Protein AF-A0A9P7D261-F1 (afdb_monomer_lite)

Radius of gyration: 37.21 Å; chains: 1; bounding box: 65×50×105 Å

Sequence (140 aa):
MFTAVFIDQAFWNTLGVFEPNTTSPGLDWGQCLQCAAVDRAVTLRSKFCSQCFAQDCYNPSNLPSNSELPGRQFAFVNPDLGLQKVEEWLKDNKGALAWFVVAIIVVIAGIVCFIFWWRKRRARKSRYSRVDELREDDEP

pLDDT: mean 75.22, std 11.35, range [54.56, 97.62]

Structure (mmCIF, N/CA/C/O backbone):
data_AF-A0A9P7D261-F1
#
_entry.id   AF-A0A9P7D261-F1
#
loop_
_atom_site.group_PDB
_atom_site.id
_atom_site.type_symbol
_atom_site.label_atom_id
_atom_site.label_alt_id
_atom_site.label_comp_id
_atom_site.label_asym_id
_atom_site.label_entity_id
_atom_site.label_seq_id
_atom_site.pdbx_PDB_ins_code
_atom_site.Cartn_x
_atom_site.Cartn_y
_atom_site.Cartn_z
_atom_site.occupancy
_atom_site.B_iso_or_equiv
_atom_site.auth_seq_id
_atom_site.auth_comp_id
_atom_site.auth_asym_id
_atom_site.auth_atom_id
_atom_site.pdbx_PDB_model_num
ATOM 1 N N . MET A 1 1 ? -9.209 14.948 -7.576 1.00 55.88 1 MET A N 1
ATOM 2 C CA . MET A 1 1 ? -10.370 14.039 -7.423 1.00 55.88 1 MET A CA 1
ATOM 3 C C . MET A 1 1 ? -9.995 12.708 -6.774 1.00 55.88 1 MET A C 1
ATOM 5 O O . MET A 1 1 ? -10.631 12.372 -5.791 1.00 55.88 1 MET A O 1
ATOM 9 N N . PHE A 1 2 ? -8.950 11.995 -7.216 1.00 66.25 2 PHE A N 1
ATOM 10 C CA . PHE A 1 2 ? -8.536 10.711 -6.608 1.00 66.25 2 PHE A CA 1
ATOM 11 C C . PHE A 1 2 ? -8.187 10.771 -5.109 1.00 66.25 2 PHE A C 1
ATOM 13 O O . PHE A 1 2 ? -8.555 9.876 -4.357 1.00 66.25 2 PHE A O 1
ATOM 20 N N . THR A 1 3 ? -7.531 11.839 -4.653 1.00 75.06 3 THR A N 1
ATOM 21 C CA . THR A 1 3 ? -7.185 12.024 -3.234 1.00 75.06 3 THR A CA 1
ATOM 22 C C . THR A 1 3 ? -8.402 12.218 -2.335 1.00 75.06 3 THR A C 1
ATOM 24 O O . THR A 1 3 ? -8.396 11.721 -1.219 1.00 75.06 3 THR A O 1
ATOM 27 N N . ALA A 1 4 ? -9.458 12.882 -2.814 1.00 76.56 4 ALA A N 1
ATOM 28 C CA . ALA A 1 4 ? -10.681 13.076 -2.035 1.00 76.56 4 ALA A CA 1
ATOM 29 C C . ALA A 1 4 ? -11.426 11.750 -1.824 1.00 76.56 4 ALA A C 1
ATOM 31 O O . ALA A 1 4 ? -11.817 11.454 -0.707 1.00 76.56 4 ALA A O 1
ATOM 32 N N . VAL A 1 5 ? -11.532 10.921 -2.869 1.00 75.75 5 VAL A N 1
ATOM 33 C CA . VAL A 1 5 ? -12.148 9.584 -2.781 1.00 75.75 5 VAL A CA 1
ATOM 34 C C . VAL A 1 5 ? -11.346 8.667 -1.858 1.00 75.75 5 VAL A C 1
ATOM 36 O O . VAL A 1 5 ? -11.921 7.941 -1.057 1.00 75.75 5 VAL A O 1
ATOM 39 N N . PHE A 1 6 ? -10.013 8.719 -1.931 1.00 77.44 6 PHE A N 1
ATOM 40 C CA . PHE A 1 6 ? -9.162 7.929 -1.044 1.00 77.44 6 PHE A CA 1
ATOM 41 C C . PHE A 1 6 ? -9.278 8.368 0.420 1.00 77.44 6 PHE A C 1
ATOM 43 O O . PHE A 1 6 ? -9.396 7.518 1.297 1.00 77.44 6 PHE A O 1
ATOM 50 N N . ILE A 1 7 ? -9.254 9.679 0.690 1.00 80.62 7 ILE A N 1
ATOM 51 C CA . ILE A 1 7 ? -9.405 10.211 2.050 1.00 80.62 7 ILE A CA 1
ATOM 52 C C . ILE A 1 7 ? -10.790 9.878 2.597 1.00 80.62 7 ILE A C 1
ATOM 54 O O . ILE A 1 7 ? -10.878 9.463 3.744 1.00 80.62 7 ILE A O 1
ATOM 58 N N . ASP A 1 8 ? -11.840 9.993 1.784 1.00 75.06 8 ASP A N 1
ATOM 59 C CA . ASP A 1 8 ? -13.205 9.647 2.182 1.00 75.06 8 ASP A CA 1
ATOM 60 C C . ASP A 1 8 ? -13.320 8.150 2.504 1.00 75.06 8 ASP A C 1
ATOM 62 O O . ASP A 1 8 ? -13.772 7.773 3.578 1.00 75.06 8 ASP A O 1
ATOM 66 N N . GLN A 1 9 ? -12.776 7.276 1.654 1.00 68.75 9 GLN A N 1
ATOM 67 C CA . GLN A 1 9 ? -12.748 5.836 1.915 1.00 68.75 9 GLN A CA 1
ATOM 68 C C . GLN A 1 9 ? -11.930 5.486 3.168 1.00 68.75 9 GLN A C 1
ATOM 70 O O . GLN A 1 9 ? -12.340 4.644 3.964 1.00 68.75 9 GLN A O 1
ATOM 75 N N . ALA A 1 10 ? -10.767 6.116 3.356 1.00 71.94 10 ALA A N 1
ATOM 76 C CA . ALA A 1 10 ? -9.932 5.907 4.533 1.00 71.94 10 ALA A CA 1
ATOM 77 C C . ALA A 1 10 ? -10.633 6.403 5.804 1.00 71.94 10 ALA A C 1
ATOM 79 O O . ALA A 1 10 ? -10.594 5.714 6.820 1.00 71.94 10 ALA A O 1
ATOM 80 N N . PHE A 1 11 ? -11.310 7.550 5.731 1.00 73.06 11 PHE A N 1
ATOM 81 C CA . PHE A 1 11 ? -12.124 8.128 6.796 1.00 73.06 11 PHE A CA 1
ATOM 82 C C . PHE A 1 11 ? -13.281 7.196 7.164 1.00 73.06 11 PHE A C 1
ATOM 84 O O . PHE A 1 11 ? -13.396 6.819 8.324 1.00 73.06 11 PHE A O 1
ATOM 91 N N . TRP A 1 12 ? -14.060 6.711 6.194 1.00 63.50 12 TRP A N 1
ATOM 92 C CA . TRP A 1 12 ? -15.139 5.750 6.444 1.00 63.50 12 TRP A CA 1
ATOM 93 C C . TRP A 1 12 ? -14.638 4.391 6.942 1.00 63.50 12 TRP A C 1
ATOM 95 O O . TRP A 1 12 ? -15.310 3.759 7.745 1.00 63.50 12 TRP A O 1
ATOM 105 N N . ASN A 1 13 ? -13.442 3.949 6.546 1.00 64.62 13 ASN A N 1
ATOM 106 C CA . ASN A 1 13 ? -12.854 2.704 7.051 1.00 64.62 13 ASN A CA 1
ATOM 107 C C . ASN A 1 13 ? -12.257 2.846 8.463 1.00 64.62 13 ASN A C 1
ATOM 109 O O . ASN A 1 13 ? -12.226 1.868 9.206 1.00 64.62 13 ASN A O 1
ATOM 113 N N . THR A 1 14 ? -11.766 4.032 8.841 1.00 63.75 14 THR A N 1
ATOM 114 C CA . THR A 1 14 ? -11.189 4.290 10.178 1.00 63.75 14 THR A CA 1
ATOM 115 C C . THR A 1 14 ? -12.225 4.747 11.197 1.00 63.75 14 THR A C 1
ATOM 117 O O . THR A 1 14 ? -12.071 4.471 12.385 1.00 63.75 14 THR A O 1
ATOM 120 N N . LEU A 1 15 ? -13.279 5.426 10.748 1.00 59.47 15 LEU A N 1
ATOM 121 C CA . LEU A 1 15 ? -14.389 5.896 11.577 1.00 59.47 15 LEU A CA 1
ATOM 122 C C . LEU A 1 15 ? -15.652 5.047 11.438 1.00 59.47 15 LEU A C 1
ATOM 124 O O . LEU A 1 15 ? -16.637 5.290 12.129 1.00 59.47 15 LEU A O 1
ATOM 128 N N . GLY A 1 16 ? -15.637 4.051 10.559 1.00 57.56 16 GLY A N 1
ATOM 129 C CA . GLY A 1 16 ? -16.701 3.069 10.425 1.00 57.56 16 GLY A CA 1
ATOM 130 C C . GLY A 1 16 ? -16.657 2.086 11.577 1.00 57.56 16 GLY A C 1
ATOM 131 O O . GLY A 1 16 ? -16.231 0.938 11.413 1.00 57.56 16 GLY A O 1
ATOM 132 N N . VAL A 1 17 ? -17.102 2.535 12.748 1.00 59.97 17 VAL A N 1
ATOM 133 C CA . VAL A 1 17 ? -17.523 1.592 13.768 1.00 59.97 17 VAL A CA 1
ATOM 134 C C . VAL A 1 17 ? -18.775 0.875 13.321 1.00 59.97 17 VAL A C 1
ATOM 136 O O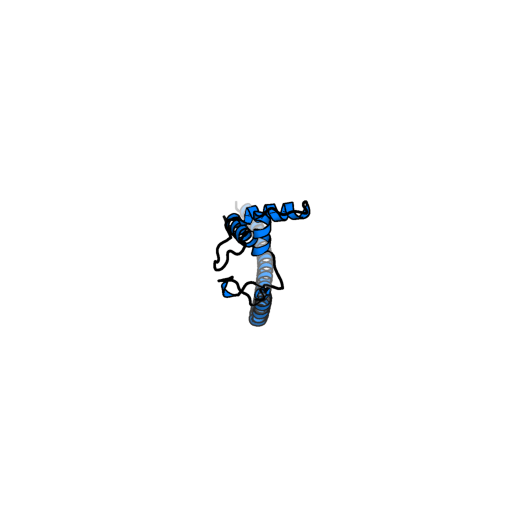 . VAL A 1 17 ? -19.585 1.358 12.529 1.00 59.97 17 VAL A O 1
ATOM 139 N N . PHE A 1 18 ? -18.821 -0.359 13.775 1.00 61.91 18 PHE A N 1
ATOM 140 C CA . PHE A 1 18 ? -19.739 -1.366 13.346 1.00 61.91 18 PHE A CA 1
ATOM 141 C C . PHE A 1 18 ? -21.084 -1.182 14.057 1.00 61.91 18 PHE A C 1
ATOM 143 O O . PHE A 1 18 ? -21.204 -1.393 15.261 1.00 61.91 18 PHE A O 1
ATOM 150 N N . GLU A 1 19 ? -22.102 -0.782 13.300 1.00 71.50 19 GLU A N 1
ATOM 151 C CA . GLU A 1 19 ? -23.475 -0.825 13.778 1.00 71.50 19 GLU A CA 1
ATOM 152 C C . GLU A 1 19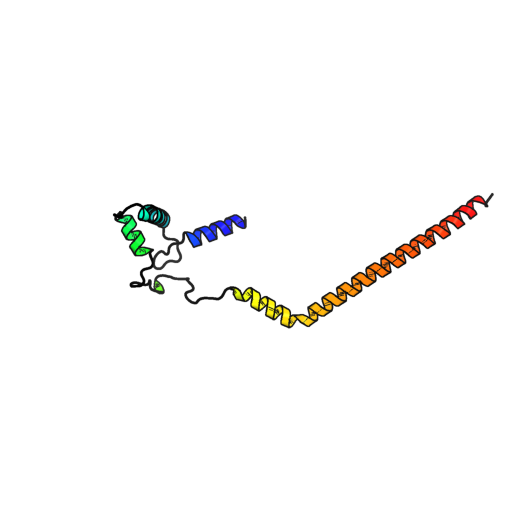 ? -24.031 -2.254 13.616 1.00 71.50 19 GLU A C 1
ATOM 154 O O . GLU A 1 19 ? -23.960 -2.808 12.510 1.00 71.50 19 GLU A O 1
ATOM 159 N N . PRO A 1 20 ? -24.576 -2.871 14.687 1.00 69.38 20 PRO A N 1
ATOM 160 C CA . PRO A 1 20 ? -25.013 -4.260 14.670 1.00 69.38 20 PRO A CA 1
ATOM 161 C C . PRO A 1 20 ? -25.943 -4.577 13.499 1.00 69.38 20 PRO A C 1
ATOM 163 O O . PRO A 1 20 ? -26.957 -3.911 13.312 1.00 69.38 20 PRO A O 1
ATOM 166 N N . ASN A 1 21 ? -25.641 -5.637 12.748 1.00 72.75 21 ASN A N 1
ATOM 167 C CA . ASN A 1 21 ? -26.418 -6.123 11.602 1.00 72.75 21 ASN A CA 1
ATOM 168 C C . ASN A 1 21 ? -26.419 -5.195 10.376 1.00 72.75 21 ASN A C 1
ATOM 170 O O . ASN A 1 21 ? -27.242 -5.377 9.476 1.00 72.75 21 ASN A O 1
ATOM 174 N N . THR A 1 22 ? -25.505 -4.222 10.296 1.00 72.06 22 THR A N 1
ATOM 175 C CA . THR A 1 22 ? -25.408 -3.322 9.141 1.00 72.06 22 THR A CA 1
ATOM 176 C C . THR A 1 22 ? -23.973 -3.184 8.628 1.00 72.06 22 THR A C 1
ATOM 178 O O . THR A 1 22 ? -22.996 -3.451 9.326 1.00 72.06 22 THR A O 1
ATOM 181 N N . THR A 1 23 ? -23.844 -2.755 7.371 1.00 69.25 23 THR A N 1
ATOM 182 C CA . THR A 1 23 ? -22.571 -2.312 6.779 1.00 69.25 23 THR A CA 1
ATOM 183 C C . THR A 1 23 ? -22.353 -0.807 6.948 1.00 69.25 23 THR A C 1
ATOM 185 O O . THR A 1 23 ? -21.418 -0.256 6.368 1.00 69.25 23 THR A O 1
ATOM 188 N N . SER A 1 24 ? -23.248 -0.134 7.674 1.00 66.94 24 SER A N 1
ATOM 189 C CA . SER A 1 24 ? -23.234 1.310 7.836 1.00 66.94 24 SER A CA 1
ATOM 190 C C . SER A 1 24 ? -22.326 1.717 9.001 1.00 66.94 24 SER A C 1
ATOM 192 O O . SER A 1 24 ? -22.200 0.983 9.984 1.00 66.94 24 SER A O 1
ATOM 194 N N . PRO A 1 25 ? -21.672 2.880 8.895 1.00 64.50 25 PRO A N 1
ATOM 195 C CA . PRO A 1 25 ? -20.915 3.468 9.990 1.00 64.50 25 PRO A CA 1
ATOM 196 C C . PRO A 1 25 ? -21.883 3.931 11.086 1.00 64.50 25 PRO A C 1
ATOM 198 O O . PRO A 1 25 ? -22.822 4.674 10.801 1.00 64.50 25 PRO A O 1
ATOM 201 N N . GLY A 1 26 ? -21.649 3.507 12.330 1.00 67.69 26 GLY A N 1
ATOM 202 C CA . GLY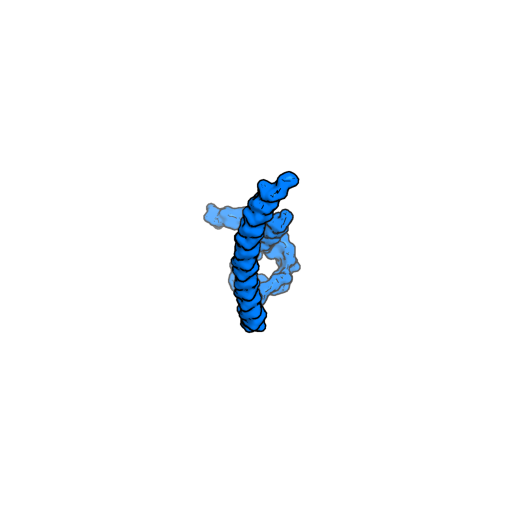 A 1 26 ? -22.498 3.879 13.465 1.00 67.69 26 GLY A CA 1
ATOM 203 C C . GLY A 1 26 ? -22.553 5.395 13.687 1.00 67.69 26 GLY A C 1
ATOM 204 O O . GLY A 1 26 ? -21.519 6.067 13.731 1.00 67.69 26 GLY A O 1
ATOM 205 N N . LEU A 1 27 ? -23.768 5.933 13.847 1.00 67.94 27 LEU A N 1
ATOM 206 C CA . LEU A 1 27 ? -24.034 7.380 13.893 1.00 67.94 27 LEU A CA 1
ATOM 207 C C . LEU A 1 27 ? -23.317 8.112 15.049 1.00 67.94 27 LEU A C 1
ATOM 209 O O . LEU A 1 27 ? -22.934 9.273 14.905 1.00 67.94 27 LEU A O 1
ATOM 213 N N . ASP A 1 28 ? -23.098 7.427 16.174 1.00 75.25 28 ASP A N 1
ATOM 214 C CA . ASP A 1 28 ? -22.583 8.021 17.418 1.00 75.25 28 ASP A CA 1
ATOM 215 C C . ASP A 1 28 ? -21.067 7.848 17.617 1.00 75.25 28 ASP A C 1
ATOM 217 O O . ASP A 1 28 ? -20.508 8.282 18.631 1.00 75.25 28 ASP A O 1
ATOM 221 N N . TRP A 1 29 ? -20.360 7.270 16.640 1.00 74.88 29 TRP A N 1
ATOM 222 C CA . TRP A 1 29 ? -18.941 6.935 16.789 1.00 74.88 29 TRP A CA 1
ATOM 223 C C . TRP A 1 29 ? -18.061 8.140 17.140 1.00 74.88 29 TRP A C 1
ATOM 225 O O . TRP A 1 29 ? -17.165 8.041 17.978 1.00 74.88 29 TRP A O 1
ATOM 235 N N . GLY A 1 30 ? -18.338 9.311 16.558 1.00 75.94 30 GLY A N 1
ATOM 236 C CA . GLY A 1 30 ? -17.587 10.532 16.858 1.00 75.94 30 GLY A CA 1
ATOM 237 C C . GLY A 1 30 ? -17.657 10.931 18.337 1.00 75.94 30 GLY A C 1
ATOM 238 O O . GLY A 1 30 ? -16.664 11.388 18.903 1.00 75.94 30 GLY A O 1
ATOM 239 N N . GLN A 1 31 ? -18.802 10.711 18.987 1.00 78.44 31 GLN A N 1
ATOM 240 C CA . GLN A 1 31 ? -18.982 10.974 20.416 1.00 78.44 31 GLN A CA 1
ATOM 241 C C . GLN A 1 31 ? -18.344 9.866 21.266 1.00 78.44 31 GLN A C 1
ATOM 243 O O . GLN A 1 31 ? -17.704 10.153 22.281 1.00 78.44 31 GLN A O 1
ATOM 248 N N . CYS A 1 32 ? -18.428 8.608 20.826 1.00 78.44 32 CYS A N 1
ATOM 249 C CA . CYS A 1 32 ? -17.737 7.488 21.465 1.00 78.44 32 CYS A CA 1
ATOM 250 C C . CYS A 1 32 ? -16.200 7.634 21.416 1.00 78.44 32 CYS A C 1
ATOM 252 O O . CYS A 1 32 ? -15.514 7.332 22.395 1.00 78.44 32 CYS A O 1
ATOM 254 N N . LEU A 1 33 ? -15.642 8.196 20.340 1.00 77.88 33 LEU A N 1
ATOM 255 C CA . LEU A 1 33 ? -14.218 8.540 20.236 1.00 77.88 33 LEU A CA 1
ATOM 256 C C . LEU A 1 33 ? -13.799 9.615 21.241 1.00 77.88 33 LEU A C 1
ATOM 258 O O . LEU A 1 33 ? -12.733 9.517 21.849 1.00 77.88 33 LEU A O 1
ATOM 262 N N . GLN A 1 34 ? -14.641 10.629 21.448 1.00 81.12 34 GLN A N 1
ATOM 263 C CA . GLN A 1 34 ? -14.401 11.643 22.477 1.00 81.12 34 GLN A CA 1
ATOM 264 C C . GLN A 1 34 ? -14.419 11.016 23.875 1.00 81.12 34 GLN A C 1
ATOM 266 O O . GLN A 1 34 ? -13.542 11.306 24.688 1.00 81.12 34 GLN A O 1
ATOM 271 N N . CYS A 1 35 ? -15.349 10.092 24.131 1.00 79.69 35 CYS A N 1
ATOM 272 C CA . CYS A 1 35 ? -15.357 9.290 25.351 1.00 79.69 35 CYS A CA 1
ATOM 273 C C . CYS A 1 35 ? -14.057 8.497 25.531 1.00 79.69 35 CYS A C 1
ATOM 275 O O . CYS A 1 35 ? -13.499 8.518 26.622 1.00 79.69 35 CYS A O 1
ATOM 277 N N . ALA A 1 36 ? -13.537 7.853 24.482 1.00 76.62 36 ALA A N 1
ATOM 278 C CA . ALA A 1 36 ? -12.276 7.113 24.548 1.00 76.62 36 ALA A CA 1
ATOM 279 C C . ALA A 1 36 ? -11.058 8.016 24.808 1.00 76.62 36 ALA A C 1
ATOM 281 O O . ALA A 1 36 ? -10.139 7.628 25.532 1.00 76.62 36 ALA A O 1
ATOM 282 N N . ALA A 1 37 ? -11.055 9.235 24.262 1.00 77.38 37 ALA A N 1
ATOM 283 C CA . ALA A 1 37 ? -10.013 10.223 24.533 1.00 77.38 37 ALA A CA 1
ATOM 284 C C . ALA A 1 37 ? -10.028 10.688 26.000 1.00 77.38 37 ALA A C 1
ATOM 286 O O . ALA A 1 37 ? -8.970 10.845 26.611 1.00 77.38 37 ALA A O 1
ATOM 287 N N . VAL A 1 38 ? -11.221 10.868 26.572 1.00 76.19 38 VAL A N 1
ATOM 288 C CA . VAL A 1 38 ? -11.415 11.286 27.969 1.00 76.19 38 VAL A CA 1
ATOM 289 C C . VAL A 1 38 ? -11.236 10.121 28.951 1.00 76.19 38 VAL A C 1
ATOM 291 O O . VAL A 1 38 ? -10.827 10.346 30.086 1.00 76.19 38 VAL A O 1
ATOM 294 N N . ASP A 1 39 ? -11.452 8.875 28.527 1.00 70.88 39 ASP A N 1
ATOM 295 C CA . ASP A 1 39 ? -11.380 7.682 29.382 1.00 70.88 39 ASP A CA 1
ATOM 296 C C . ASP A 1 39 ? -10.024 7.495 30.076 1.00 70.88 39 ASP A C 1
ATOM 298 O O . ASP A 1 39 ? -9.948 7.013 31.202 1.00 70.88 39 ASP A O 1
ATOM 302 N N . ARG A 1 40 ? -8.931 7.946 29.448 1.00 61.47 40 ARG A N 1
ATOM 303 C CA . ARG A 1 40 ? -7.596 7.900 30.067 1.00 61.47 40 ARG A CA 1
ATOM 304 C C . ARG A 1 40 ? -7.400 8.917 31.193 1.00 61.47 40 ARG A C 1
ATOM 306 O O . ARG A 1 40 ? -6.414 8.819 31.918 1.00 61.47 40 ARG A O 1
ATOM 313 N N . ALA A 1 41 ? -8.297 9.891 31.321 1.00 62.31 41 ALA A N 1
ATOM 314 C CA . ALA A 1 41 ? -8.186 10.997 32.263 1.00 62.31 41 ALA A CA 1
ATOM 315 C C . ALA A 1 41 ? -9.139 10.888 33.467 1.00 62.31 41 ALA A C 1
ATOM 317 O O . ALA A 1 41 ? -8.957 11.630 34.431 1.00 62.31 41 ALA A O 1
ATOM 318 N N . VAL A 1 42 ? -10.144 9.999 33.448 1.00 61.19 42 VAL A N 1
ATOM 319 C CA . VAL A 1 42 ? -11.190 9.958 34.489 1.00 61.19 42 VAL A CA 1
ATOM 320 C C . VAL A 1 42 ? -11.545 8.526 34.890 1.00 61.19 42 VAL A C 1
ATOM 322 O O . VAL A 1 42 ? -11.741 7.662 34.047 1.00 61.19 42 VAL A O 1
ATOM 325 N N . THR A 1 43 ? -11.685 8.277 36.194 1.00 61.84 43 THR A N 1
ATOM 326 C CA . THR A 1 43 ? -12.043 6.962 36.759 1.00 61.84 43 THR A CA 1
ATOM 327 C C . THR A 1 43 ? -13.537 6.630 36.687 1.00 61.84 43 THR A C 1
ATOM 329 O O . THR A 1 43 ? -13.904 5.472 36.879 1.00 61.84 43 THR A O 1
ATOM 332 N N . LEU A 1 44 ? -14.409 7.609 36.409 1.00 73.62 44 LEU A N 1
ATOM 333 C CA . LEU A 1 44 ? -15.858 7.413 36.322 1.00 73.62 44 LEU A CA 1
ATOM 334 C C . LEU A 1 44 ? -16.381 7.811 34.933 1.00 73.62 44 LEU A C 1
ATOM 336 O O . LEU A 1 44 ? -16.380 8.987 34.569 1.00 73.62 44 LEU A O 1
ATOM 340 N N . ARG A 1 45 ? -16.845 6.823 34.162 1.00 74.38 45 ARG A N 1
ATOM 341 C CA . ARG A 1 45 ? -17.437 7.025 32.830 1.00 74.38 45 ARG A CA 1
ATOM 342 C C . ARG A 1 45 ? -18.864 7.559 32.944 1.00 74.38 45 ARG A C 1
ATOM 344 O O . ARG A 1 45 ? -19.625 7.148 33.820 1.00 74.38 45 ARG A O 1
ATOM 351 N N . SER A 1 46 ? -19.267 8.425 32.013 1.00 83.69 46 SER A N 1
ATOM 352 C CA . SER A 1 46 ? -20.683 8.775 31.855 1.00 83.69 46 SER A CA 1
ATOM 353 C C . SER A 1 46 ? -21.488 7.544 31.402 1.00 83.69 46 SER A C 1
ATOM 355 O O . SER A 1 46 ? -20.922 6.579 30.874 1.00 83.69 46 SER A O 1
ATOM 357 N N . LYS A 1 47 ? -22.817 7.559 31.586 1.00 83.38 47 LYS A N 1
ATOM 358 C CA . LYS A 1 47 ? -23.692 6.471 31.101 1.00 83.38 47 LYS A CA 1
ATOM 359 C C . LYS A 1 47 ? -23.532 6.241 29.597 1.00 83.38 47 LYS A C 1
ATOM 361 O O . LYS A 1 47 ? -23.419 5.099 29.171 1.00 83.38 47 LYS A O 1
ATOM 366 N N . PHE A 1 48 ? -23.444 7.329 28.835 1.00 84.25 48 PHE A N 1
ATOM 367 C CA . PHE A 1 48 ? -23.214 7.293 27.395 1.00 84.25 48 PHE A CA 1
ATOM 368 C C . PHE A 1 48 ? -21.869 6.638 27.049 1.00 84.25 48 PHE A C 1
ATOM 370 O O . PHE A 1 48 ? -21.836 5.654 26.318 1.00 84.25 48 PHE A O 1
ATOM 377 N N . CYS A 1 49 ? -20.765 7.096 27.655 1.00 79.81 49 CYS A N 1
ATOM 378 C CA . CYS A 1 49 ? -19.451 6.504 27.398 1.00 79.81 49 CYS A CA 1
ATOM 379 C C . CYS A 1 49 ? -19.413 5.020 27.789 1.00 79.81 49 CYS A C 1
ATOM 381 O O . CYS A 1 49 ? -18.856 4.205 27.065 1.00 79.81 49 CYS A O 1
ATOM 383 N N . SER A 1 50 ? -20.043 4.645 28.904 1.00 83.12 50 SER A N 1
ATOM 384 C CA . SER A 1 50 ? -20.119 3.241 29.325 1.00 83.12 50 SER A CA 1
ATOM 385 C C . SER A 1 50 ? -20.821 2.361 28.284 1.00 83.12 50 SER A C 1
ATOM 387 O O . SER A 1 50 ? -20.404 1.227 28.075 1.00 83.12 50 SER A O 1
ATOM 389 N N . GLN A 1 51 ? -21.847 2.889 27.610 1.00 81.88 51 GLN A N 1
ATOM 390 C CA . GLN A 1 51 ? -22.559 2.190 26.542 1.00 81.88 51 GLN A CA 1
ATOM 391 C C . GLN A 1 51 ? -21.702 2.054 25.276 1.00 81.88 51 GLN A C 1
ATOM 393 O O . GLN A 1 51 ? -21.592 0.949 24.754 1.00 81.88 51 GLN A O 1
ATOM 398 N N . CYS A 1 52 ? -21.011 3.121 24.857 1.00 79.31 52 CYS A N 1
ATOM 399 C CA . CYS A 1 52 ? -20.044 3.067 23.753 1.00 79.31 52 CYS A CA 1
ATOM 400 C C . CYS A 1 52 ? -18.977 1.983 23.980 1.00 79.31 52 CYS A C 1
ATOM 402 O O . CYS A 1 52 ? -18.719 1.151 23.119 1.00 79.31 52 CYS A O 1
ATOM 404 N N . PHE A 1 53 ? -18.379 1.946 25.176 1.00 77.44 53 PHE A N 1
ATOM 405 C CA . PHE A 1 53 ? -17.366 0.945 25.518 1.00 77.44 53 PHE A CA 1
ATOM 406 C C . PHE A 1 53 ? -17.931 -0.480 25.566 1.00 77.44 53 PHE A C 1
ATOM 408 O O . PHE A 1 53 ? -17.214 -1.422 25.252 1.00 77.44 53 PHE A O 1
ATOM 415 N N . ALA A 1 54 ? -19.194 -0.661 25.949 1.00 75.88 54 ALA A N 1
ATOM 416 C CA . ALA A 1 54 ? -19.821 -1.980 25.940 1.00 75.88 54 ALA A CA 1
ATOM 417 C C . ALA A 1 54 ? -20.093 -2.496 24.517 1.00 75.88 54 ALA A C 1
ATOM 419 O O . ALA A 1 54 ? -20.085 -3.706 24.306 1.00 75.88 54 ALA A O 1
ATOM 420 N N . GLN A 1 55 ? -20.339 -1.591 23.569 1.00 71.75 55 GLN A N 1
ATOM 421 C CA . GLN A 1 55 ? -20.698 -1.921 22.192 1.00 71.75 55 GLN A CA 1
ATOM 422 C C . GLN A 1 55 ? -19.473 -2.058 21.275 1.00 71.75 55 GLN A C 1
ATOM 424 O O . GLN A 1 55 ? -19.411 -2.990 20.477 1.00 71.75 55 GLN A O 1
ATOM 429 N N . ASP A 1 56 ? -18.482 -1.175 21.428 1.00 67.31 56 ASP A N 1
ATOM 430 C CA . ASP A 1 56 ? -17.399 -1.022 20.448 1.00 67.31 56 ASP A CA 1
ATOM 431 C C . ASP A 1 56 ? -16.052 -1.598 20.905 1.00 67.31 56 ASP A C 1
ATOM 433 O O . ASP A 1 56 ? -15.153 -1.799 20.084 1.00 67.31 56 ASP A O 1
ATOM 437 N N . CYS A 1 57 ? -15.860 -1.861 22.204 1.00 68.19 57 CYS A N 1
ATOM 438 C CA . CYS A 1 57 ? -14.623 -2.488 22.665 1.00 68.19 57 CYS A CA 1
ATOM 439 C C . CYS A 1 57 ? -14.665 -4.002 22.523 1.00 68.19 57 CYS A C 1
ATOM 441 O O . CYS A 1 57 ? -15.607 -4.682 22.923 1.00 68.19 57 CYS A O 1
ATOM 443 N N . TYR A 1 58 ? -13.555 -4.529 22.015 1.00 64.62 58 TYR A N 1
ATOM 444 C CA . TYR A 1 58 ? -13.319 -5.956 21.921 1.00 64.62 58 TYR A CA 1
ATOM 445 C C . TYR A 1 58 ? -13.424 -6.617 23.304 1.00 64.62 58 TYR A C 1
ATOM 447 O O . TYR A 1 58 ? -12.607 -6.357 24.192 1.00 64.62 58 TYR A O 1
ATOM 455 N N . ASN A 1 59 ? -14.415 -7.495 23.468 1.00 68.62 59 ASN A N 1
ATOM 456 C CA . ASN A 1 59 ? -14.584 -8.325 24.652 1.00 68.62 59 ASN A CA 1
ATOM 457 C C . ASN A 1 59 ? -14.287 -9.794 24.297 1.00 68.62 59 ASN A C 1
ATOM 459 O O . ASN A 1 59 ? -15.095 -10.430 23.620 1.00 68.62 59 ASN A O 1
ATOM 463 N N . PRO A 1 60 ? -13.172 -10.380 24.772 1.00 69.06 60 PRO A N 1
ATOM 464 C CA . PRO A 1 60 ? -12.823 -11.765 24.454 1.00 69.06 60 PRO A CA 1
ATOM 465 C C . PRO A 1 60 ? -13.812 -12.790 25.030 1.00 69.06 60 PRO A C 1
ATOM 467 O O . PRO A 1 60 ? -13.828 -13.934 24.587 1.00 69.06 60 PRO A O 1
ATOM 470 N N . SER A 1 61 ? -14.628 -12.407 26.014 1.00 78.31 61 SER A N 1
ATOM 471 C CA . SER A 1 61 ? -15.662 -13.265 26.604 1.00 78.31 61 SER A CA 1
ATOM 472 C C . SER A 1 61 ? -17.022 -13.137 25.914 1.00 78.31 61 SER A C 1
ATOM 474 O O . SER A 1 61 ? -17.915 -13.927 26.204 1.00 78.31 61 SER A O 1
ATOM 476 N N . ASN A 1 62 ? -17.195 -12.157 25.025 1.00 74.50 62 ASN A N 1
ATOM 477 C CA . ASN A 1 62 ? -18.432 -11.927 24.286 1.00 74.50 62 ASN A CA 1
ATOM 478 C C . ASN A 1 62 ? -18.093 -11.435 22.875 1.00 74.50 62 ASN A C 1
ATOM 480 O O . ASN A 1 62 ? -18.158 -10.238 22.589 1.00 74.50 62 ASN A O 1
ATOM 484 N N . LEU A 1 63 ? -17.635 -12.361 22.026 1.00 74.81 63 LEU A N 1
ATOM 485 C CA . LEU A 1 63 ? -17.325 -12.031 20.641 1.00 74.81 63 LEU A CA 1
ATOM 486 C C . LEU A 1 63 ? -18.624 -11.756 19.869 1.00 74.81 63 LEU A C 1
ATOM 488 O O . LEU A 1 63 ? -19.577 -12.526 20.011 1.00 74.81 63 LEU A O 1
ATOM 492 N N . PRO A 1 64 ? -18.647 -10.718 19.016 1.00 72.31 64 PRO A N 1
ATOM 493 C CA . PRO A 1 64 ? -19.774 -10.480 18.131 1.00 72.31 64 PRO A CA 1
ATOM 494 C C . PRO A 1 64 ? -19.961 -11.665 17.180 1.00 72.31 64 PRO A C 1
ATOM 496 O O . PRO A 1 64 ? -19.002 -12.283 16.705 1.00 72.31 64 PRO A O 1
ATOM 499 N N . SER A 1 65 ? -21.217 -11.988 16.911 1.00 75.94 65 SER A N 1
ATOM 500 C CA . SER A 1 65 ? -21.594 -13.059 15.996 1.00 75.94 65 SER A CA 1
ATOM 501 C C . SER A 1 65 ? -21.321 -12.665 14.539 1.00 75.94 65 SER A C 1
ATOM 503 O O . SER A 1 65 ? -21.376 -11.496 14.161 1.00 75.94 65 SER A O 1
ATOM 505 N N . ASN A 1 66 ? -21.083 -13.647 13.666 1.00 73.06 66 ASN A N 1
ATOM 506 C CA . ASN A 1 66 ? -20.865 -13.377 12.236 1.00 73.06 66 ASN A CA 1
ATOM 507 C C . ASN A 1 66 ? -22.075 -12.698 11.568 1.00 73.06 66 ASN A C 1
ATOM 509 O O . ASN A 1 66 ? -21.907 -11.959 10.603 1.00 73.06 66 ASN A O 1
ATOM 513 N N . SER A 1 67 ? -23.287 -12.954 12.073 1.00 75.25 67 SER A N 1
ATOM 514 C CA . SER A 1 67 ? -24.531 -12.322 11.618 1.00 75.25 67 SER A CA 1
ATOM 515 C C . SER A 1 67 ? -24.606 -10.846 11.961 1.00 75.25 67 SER A C 1
ATOM 517 O O . SER A 1 67 ? -25.213 -10.086 11.212 1.00 75.25 67 SER A O 1
ATOM 519 N N . GLU A 1 68 ? -23.972 -10.440 13.060 1.00 70.12 68 GLU A N 1
ATOM 520 C CA . GLU A 1 68 ? -23.907 -9.033 13.404 1.00 70.12 68 GLU A CA 1
ATOM 521 C C . GLU A 1 68 ? -23.059 -8.307 12.365 1.00 70.12 68 GLU A C 1
ATOM 523 O O . GLU A 1 68 ? -23.481 -7.246 11.947 1.00 70.12 68 GLU A O 1
ATOM 528 N N . LEU A 1 69 ? -21.973 -8.885 11.847 1.00 72.81 69 LEU A N 1
ATOM 529 C CA . LEU A 1 69 ? -20.992 -8.236 10.961 1.00 72.81 69 LEU A CA 1
ATOM 530 C C . LEU A 1 69 ? -21.191 -8.561 9.452 1.00 72.81 69 LEU A C 1
ATOM 532 O O . LEU A 1 69 ? -20.319 -9.206 8.854 1.00 72.81 69 LEU A O 1
ATOM 536 N N . PRO A 1 70 ? -22.282 -8.131 8.776 1.00 71.12 70 PRO A N 1
ATOM 537 C CA . PRO A 1 70 ? -22.514 -8.458 7.374 1.00 71.12 70 PRO A CA 1
ATOM 538 C C . PRO A 1 70 ? -21.451 -7.827 6.472 1.00 71.12 70 PRO A C 1
ATOM 540 O O . PRO A 1 70 ? -20.960 -6.726 6.714 1.00 71.12 70 PRO A O 1
ATOM 543 N N . GLY A 1 71 ? -21.088 -8.536 5.401 1.00 68.12 71 GLY A N 1
ATOM 544 C CA . GLY A 1 71 ? -20.167 -8.030 4.379 1.00 68.12 71 GLY A CA 1
ATOM 545 C C . GLY A 1 71 ? -18.697 -7.937 4.802 1.00 68.12 71 GLY A C 1
ATOM 546 O O . GLY A 1 71 ? -17.874 -7.512 3.992 1.00 68.12 71 GLY A O 1
ATOM 547 N N . ARG A 1 72 ? -18.333 -8.350 6.026 1.00 69.38 72 ARG A N 1
ATOM 548 C CA . ARG A 1 72 ? -16.929 -8.424 6.453 1.00 69.38 72 ARG A CA 1
ATOM 549 C C . ARG A 1 72 ? -16.310 -9.770 6.091 1.00 69.38 72 ARG A C 1
ATOM 551 O O . ARG A 1 72 ? -16.932 -10.825 6.202 1.00 69.38 72 ARG A O 1
ATOM 558 N N . GLN A 1 73 ? -15.058 -9.730 5.650 1.00 65.69 73 GLN A N 1
ATOM 559 C CA . GLN A 1 73 ? -14.301 -10.927 5.316 1.00 65.69 73 GLN A CA 1
ATOM 560 C C . GLN A 1 73 ? -13.567 -11.430 6.565 1.00 65.69 73 GLN A C 1
ATOM 562 O O . GLN A 1 73 ? -12.599 -10.822 7.008 1.00 65.69 73 GLN A O 1
ATOM 567 N N . PHE A 1 74 ? -14.053 -12.525 7.153 1.00 69.56 74 PHE A N 1
ATOM 568 C CA . PHE A 1 74 ? -13.452 -13.132 8.353 1.00 69.56 74 PHE A CA 1
ATOM 569 C C . PHE A 1 74 ? -12.283 -14.062 8.030 1.00 69.56 74 PHE A C 1
ATOM 571 O O . PHE A 1 74 ? -11.420 -14.312 8.869 1.00 69.56 74 PHE A O 1
ATOM 578 N N . ALA A 1 75 ? -12.258 -14.590 6.806 1.00 72.62 75 ALA A N 1
ATOM 579 C CA . ALA A 1 75 ? -11.112 -15.319 6.305 1.00 72.62 75 ALA A CA 1
ATOM 580 C C . ALA A 1 75 ? -10.012 -14.313 5.969 1.00 72.62 75 ALA A C 1
ATOM 582 O O . ALA A 1 75 ? -10.227 -13.397 5.175 1.00 72.62 75 ALA A O 1
ATOM 583 N N . PHE A 1 76 ? -8.833 -14.500 6.557 1.00 63.59 76 PHE A N 1
ATOM 584 C CA . PHE A 1 76 ? -7.653 -13.753 6.156 1.00 63.59 76 PHE A CA 1
ATOM 585 C C . PHE A 1 76 ? -7.368 -14.039 4.678 1.00 63.59 76 PHE A C 1
ATOM 587 O O . PHE A 1 76 ? -6.953 -15.141 4.316 1.00 63.59 76 PHE A O 1
ATOM 594 N N . VAL A 1 77 ? -7.611 -13.052 3.818 1.00 65.44 77 VAL A N 1
ATOM 595 C CA . VAL A 1 77 ? -7.169 -13.091 2.427 1.00 65.44 77 VAL A CA 1
ATOM 596 C C . VAL A 1 77 ? -5.829 -12.400 2.364 1.00 65.44 77 VAL A C 1
ATOM 598 O O . VAL A 1 77 ? -5.735 -11.203 2.618 1.00 65.44 77 VAL A O 1
ATOM 601 N N . ASN A 1 78 ? -4.790 -13.171 2.050 1.00 61.88 78 ASN A N 1
ATOM 602 C CA . ASN A 1 78 ? -3.448 -12.641 1.899 1.00 61.88 78 ASN A CA 1
ATOM 603 C C . ASN A 1 78 ? -3.404 -11.690 0.679 1.00 61.88 78 ASN A C 1
ATOM 605 O O . ASN A 1 78 ? -3.595 -12.157 -0.449 1.00 61.88 78 ASN A O 1
ATOM 609 N N . PRO A 1 79 ? -3.169 -10.377 0.868 1.00 59.62 79 PRO A N 1
ATOM 610 C CA . PRO A 1 79 ? -3.113 -9.420 -0.234 1.00 59.62 79 PRO A CA 1
ATOM 611 C C . PRO A 1 79 ? -1.799 -9.495 -1.038 1.00 59.62 79 PRO A C 1
ATOM 613 O O . PRO A 1 79 ? -1.711 -8.882 -2.103 1.00 59.62 79 PRO A O 1
ATOM 616 N N . ASP A 1 80 ? -0.801 -10.274 -0.598 1.00 59.50 80 ASP A N 1
ATOM 617 C CA . ASP A 1 80 ? 0.529 -10.376 -1.231 1.00 59.50 80 ASP A CA 1
ATOM 618 C C . ASP A 1 80 ? 0.544 -11.154 -2.560 1.00 59.50 80 ASP A C 1
ATOM 620 O O . ASP A 1 80 ? 1.593 -11.326 -3.190 1.00 59.50 80 ASP A O 1
ATOM 624 N N . LEU A 1 81 ? -0.627 -11.568 -3.055 1.00 58.72 81 LEU A N 1
ATOM 625 C CA . LEU A 1 81 ? -0.800 -12.206 -4.366 1.00 58.72 81 LEU A CA 1
ATOM 626 C C . LEU A 1 81 ? -0.240 -11.365 -5.529 1.00 58.72 81 LEU A C 1
ATOM 628 O O . LEU A 1 81 ? 0.035 -11.904 -6.599 1.00 58.72 81 LEU A O 1
ATOM 632 N N . GLY A 1 82 ? -0.038 -10.056 -5.340 1.00 64.00 82 GLY A N 1
ATOM 633 C CA . GLY A 1 82 ? 0.571 -9.182 -6.344 1.00 64.00 82 GLY A CA 1
ATOM 634 C C . GLY A 1 82 ? 2.012 -9.565 -6.701 1.00 64.00 82 GLY A C 1
ATOM 635 O O . GLY A 1 82 ? 2.353 -9.605 -7.882 1.00 64.00 82 GLY A O 1
ATOM 636 N N . LEU A 1 83 ? 2.847 -9.894 -5.710 1.00 70.12 83 LEU A N 1
ATOM 637 C CA . LEU A 1 83 ? 4.250 -10.252 -5.953 1.00 70.12 83 LEU A CA 1
ATOM 638 C C . LEU A 1 83 ? 4.384 -11.649 -6.563 1.00 70.12 83 LEU A C 1
ATOM 640 O O . LEU A 1 83 ? 5.164 -11.827 -7.495 1.00 70.12 83 LEU A O 1
ATOM 644 N N . GLN A 1 84 ? 3.571 -12.608 -6.112 1.00 72.69 84 GLN A N 1
ATOM 645 C CA . GLN A 1 84 ? 3.546 -13.953 -6.697 1.00 72.69 84 GLN A CA 1
ATOM 646 C C . GLN A 1 84 ? 3.097 -13.928 -8.159 1.00 72.69 84 GLN A C 1
ATOM 648 O O . GLN A 1 84 ? 3.704 -14.585 -8.998 1.00 72.69 84 GLN A O 1
ATOM 653 N N . LYS A 1 85 ? 2.104 -13.097 -8.493 1.00 73.81 85 LYS A N 1
ATOM 654 C CA . LYS A 1 85 ? 1.621 -12.937 -9.869 1.00 73.81 85 LYS A CA 1
ATOM 655 C C . LYS A 1 85 ? 2.665 -12.308 -10.791 1.00 73.81 85 LYS A C 1
ATOM 657 O O . LYS A 1 85 ? 2.756 -12.673 -11.960 1.00 73.81 85 LYS A O 1
ATOM 662 N N . VAL A 1 86 ? 3.465 -11.373 -10.275 1.00 78.00 86 VAL A N 1
ATOM 663 C CA . VAL A 1 86 ? 4.603 -10.801 -11.008 1.00 78.00 86 VAL A CA 1
ATOM 664 C C . VAL A 1 86 ? 5.704 -11.847 -11.187 1.00 78.00 86 VAL A C 1
ATOM 666 O O . VAL A 1 86 ? 6.273 -11.931 -12.272 1.00 78.00 86 VAL A O 1
ATOM 669 N N . GLU A 1 87 ? 5.972 -12.674 -10.175 1.00 79.44 87 GLU A N 1
ATOM 670 C CA . GLU A 1 87 ? 6.963 -13.750 -10.255 1.00 79.44 87 GLU A CA 1
ATOM 671 C C . GLU A 1 87 ? 6.559 -14.858 -11.244 1.00 79.44 87 GLU A C 1
ATOM 673 O O . GLU A 1 87 ? 7.389 -15.290 -12.046 1.00 79.44 87 GLU A O 1
ATOM 678 N N . GLU A 1 88 ? 5.292 -15.282 -11.237 1.00 81.06 88 GLU A N 1
ATOM 679 C CA . GLU A 1 88 ? 4.728 -16.212 -12.226 1.00 81.06 88 GLU A CA 1
AT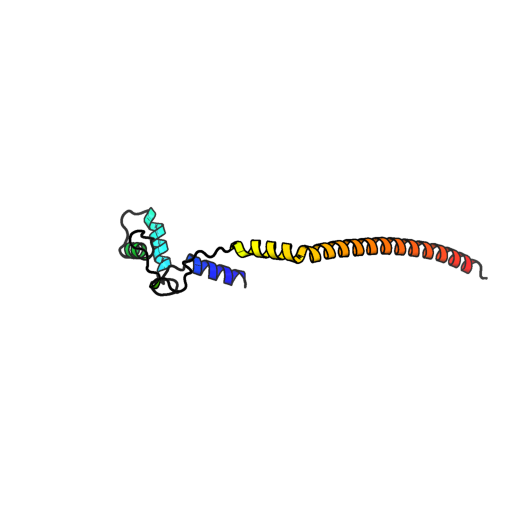OM 680 C C . GLU A 1 88 ? 4.792 -15.621 -13.632 1.00 81.06 88 GLU A C 1
ATOM 682 O O . GLU A 1 88 ? 5.328 -16.251 -14.541 1.00 81.06 88 GLU A O 1
ATOM 687 N N . TRP A 1 89 ? 4.366 -14.367 -13.803 1.00 83.88 89 TRP A N 1
ATOM 688 C CA . TRP A 1 89 ? 4.444 -13.696 -15.098 1.00 83.88 89 TRP A CA 1
ATOM 689 C C . TRP A 1 89 ? 5.889 -13.582 -15.608 1.00 83.88 89 TRP A C 1
ATOM 691 O O . TRP A 1 89 ? 6.147 -13.822 -16.790 1.00 83.88 89 TRP A O 1
ATOM 701 N N . LEU A 1 90 ? 6.849 -13.269 -14.730 1.00 84.56 90 LEU A N 1
ATOM 702 C CA . LEU A 1 90 ? 8.280 -13.235 -15.053 1.00 84.56 90 LEU A CA 1
ATOM 703 C C . LEU A 1 90 ? 8.819 -14.614 -15.433 1.00 84.56 90 LEU A C 1
ATOM 705 O O . LEU A 1 90 ? 9.650 -14.699 -16.338 1.00 84.56 90 LEU A O 1
ATOM 709 N N . LYS A 1 91 ? 8.374 -15.683 -14.761 1.00 82.50 91 LYS A N 1
ATOM 710 C CA . LYS A 1 91 ? 8.750 -17.067 -15.084 1.00 82.50 91 LYS A CA 1
ATOM 711 C C . LYS A 1 91 ? 8.220 -17.486 -16.452 1.00 82.50 91 LYS A C 1
ATOM 713 O O . LYS A 1 91 ? 9.007 -18.001 -17.247 1.00 82.50 91 LYS A O 1
ATOM 718 N N . ASP A 1 92 ? 6.962 -17.190 -16.746 1.00 88.31 92 ASP A N 1
ATOM 719 C CA . ASP A 1 92 ? 6.320 -17.566 -18.007 1.00 88.31 92 ASP A CA 1
ATOM 720 C C . ASP A 1 92 ? 6.864 -16.768 -19.201 1.00 88.31 92 ASP A C 1
ATOM 722 O O . ASP A 1 92 ? 6.963 -17.282 -20.315 1.00 88.31 92 ASP A O 1
ATOM 726 N N . ASN A 1 93 ? 7.302 -15.523 -18.975 1.00 85.81 93 ASN A N 1
ATOM 727 C CA . ASN A 1 93 ? 7.746 -14.617 -20.038 1.00 85.81 93 ASN A CA 1
ATOM 728 C C . ASN A 1 93 ? 9.271 -14.455 -20.143 1.00 85.81 93 ASN A C 1
ATOM 730 O O . ASN A 1 93 ? 9.742 -13.552 -20.840 1.00 85.81 93 ASN A O 1
ATOM 734 N N . LYS A 1 94 ? 10.072 -15.342 -19.531 1.00 85.25 94 LYS A N 1
ATOM 735 C CA . LYS A 1 94 ? 11.549 -15.300 -19.636 1.00 85.25 94 LYS A CA 1
ATOM 736 C C . LYS A 1 94 ? 12.045 -15.226 -21.083 1.00 85.25 94 LYS A C 1
ATOM 738 O O . LYS A 1 94 ? 12.984 -14.488 -21.376 1.00 85.25 94 LYS A O 1
ATOM 743 N N . GLY A 1 95 ? 11.397 -15.959 -21.991 1.00 83.81 95 GLY A N 1
ATOM 744 C CA . GLY A 1 95 ? 11.730 -15.940 -23.417 1.00 83.81 95 GLY A CA 1
ATOM 745 C C . GLY A 1 95 ? 11.454 -14.585 -24.073 1.00 83.81 95 GLY A C 1
ATOM 746 O O . GLY A 1 95 ? 12.307 -14.064 -24.788 1.00 83.81 95 GLY A O 1
ATOM 747 N N . ALA A 1 96 ? 10.298 -13.979 -23.788 1.00 86.69 96 ALA A N 1
ATOM 748 C CA . ALA A 1 96 ? 9.939 -12.662 -24.315 1.00 86.69 96 ALA A CA 1
ATOM 749 C C . ALA A 1 96 ? 10.902 -11.569 -23.821 1.00 86.69 96 ALA A C 1
ATOM 751 O O . ALA A 1 96 ? 11.314 -10.701 -24.590 1.00 86.69 96 ALA A O 1
ATOM 752 N N . LEU A 1 97 ? 11.331 -11.660 -22.560 1.00 86.06 97 LEU A N 1
ATOM 753 C CA . LEU A 1 97 ? 12.313 -10.756 -21.963 1.00 86.06 97 LEU A CA 1
ATOM 754 C C . LEU A 1 97 ? 13.691 -10.878 -22.632 1.00 86.06 97 LEU A C 1
ATOM 756 O O . LEU A 1 97 ? 14.320 -9.865 -22.936 1.00 86.06 97 LEU A O 1
ATOM 760 N N . ALA A 1 98 ? 14.137 -12.101 -22.936 1.00 87.38 98 ALA A N 1
ATOM 761 C CA . ALA A 1 98 ? 15.387 -12.324 -23.661 1.00 87.38 98 ALA A CA 1
ATOM 762 C C . ALA A 1 98 ? 15.349 -11.715 -25.075 1.00 87.38 98 ALA A C 1
ATOM 764 O O . ALA A 1 98 ? 16.283 -11.017 -25.473 1.00 87.38 98 ALA A O 1
ATOM 765 N N . TRP A 1 99 ? 14.249 -11.902 -25.812 1.00 90.69 99 TRP A N 1
ATOM 766 C CA . TRP A 1 99 ? 14.070 -11.297 -27.137 1.00 90.69 99 TRP A CA 1
ATOM 767 C C . TRP A 1 99 ? 14.030 -9.769 -27.096 1.00 90.69 99 TRP A C 1
ATOM 769 O O . TRP A 1 99 ? 14.604 -9.123 -27.972 1.00 90.69 99 TRP A O 1
ATOM 779 N N . PHE A 1 100 ? 13.414 -9.183 -26.067 1.00 91.12 100 PHE A N 1
ATOM 780 C CA . PHE A 1 100 ? 13.396 -7.734 -25.870 1.00 91.12 100 PHE A CA 1
ATOM 781 C C . PHE A 1 100 ? 14.810 -7.161 -25.691 1.00 91.12 100 PHE A C 1
ATOM 783 O O . PHE A 1 100 ? 15.168 -6.173 -26.333 1.00 91.12 100 PHE A O 1
ATOM 790 N N . VAL A 1 101 ? 15.650 -7.819 -24.885 1.00 93.19 101 VAL A N 1
ATOM 791 C CA . VAL A 1 101 ? 17.050 -7.407 -24.689 1.00 93.19 101 VAL A CA 1
ATOM 792 C C . VAL A 1 101 ? 17.845 -7.518 -25.990 1.00 93.19 101 VAL A C 1
ATOM 794 O O . VAL A 1 101 ? 18.569 -6.589 -26.352 1.00 93.19 101 VAL A O 1
ATOM 797 N N . VAL A 1 102 ? 17.680 -8.614 -26.735 1.00 94.69 102 VAL A N 1
ATOM 798 C CA . VAL A 1 102 ? 18.338 -8.791 -28.039 1.00 94.69 102 VAL A CA 1
ATOM 799 C C . VAL A 1 102 ? 17.907 -7.699 -29.023 1.00 94.69 102 VAL A C 1
ATOM 801 O O . VAL A 1 102 ? 18.758 -7.104 -29.684 1.00 94.69 102 VAL A O 1
ATOM 804 N N . ALA A 1 103 ? 16.614 -7.374 -29.080 1.00 95.19 103 ALA A N 1
ATOM 805 C CA . ALA A 1 103 ? 16.095 -6.317 -29.944 1.00 95.19 103 ALA A CA 1
ATOM 806 C C . ALA A 1 103 ? 16.718 -4.949 -29.618 1.00 95.19 103 ALA A C 1
ATOM 808 O O . ALA A 1 103 ? 17.136 -4.233 -30.529 1.00 95.19 103 ALA A O 1
ATOM 809 N N . ILE A 1 104 ? 16.857 -4.609 -28.332 1.00 96.44 104 ILE A N 1
ATOM 810 C CA . ILE A 1 104 ? 17.505 -3.362 -27.901 1.00 96.44 104 ILE A CA 1
ATOM 811 C C . ILE A 1 104 ? 18.957 -3.300 -28.385 1.00 96.44 104 ILE A C 1
ATOM 813 O O . ILE A 1 104 ? 19.376 -2.282 -28.937 1.00 96.44 104 ILE A O 1
ATOM 817 N N . ILE A 1 105 ? 19.721 -4.382 -28.221 1.00 96.94 105 ILE A N 1
ATOM 818 C CA . ILE A 1 105 ? 21.131 -4.424 -28.633 1.00 96.94 105 ILE A CA 1
ATOM 819 C C . ILE A 1 105 ? 21.261 -4.205 -30.146 1.00 96.94 105 ILE A C 1
ATOM 821 O O . ILE A 1 105 ? 22.103 -3.418 -30.586 1.00 96.94 105 ILE A O 1
ATOM 825 N N . VAL A 1 106 ? 20.402 -4.844 -30.944 1.00 97.31 106 VAL A N 1
ATOM 826 C CA . VAL A 1 106 ? 20.392 -4.688 -32.407 1.00 97.31 106 VAL A CA 1
ATOM 827 C C . VAL A 1 106 ? 20.066 -3.249 -32.810 1.00 97.31 106 VAL A C 1
ATOM 829 O O . VAL A 1 106 ? 20.734 -2.690 -33.682 1.00 97.31 106 VAL A O 1
ATOM 832 N N . VAL A 1 107 ? 19.091 -2.616 -32.152 1.00 97.62 107 VAL A N 1
ATOM 833 C CA . VAL A 1 107 ? 18.730 -1.214 -32.411 1.00 97.62 107 VAL A CA 1
ATOM 834 C C . VAL A 1 107 ? 19.893 -0.278 -32.080 1.00 97.62 107 VAL A C 1
ATOM 836 O O . VAL A 1 107 ? 20.238 0.574 -32.898 1.00 97.62 107 VAL A O 1
ATOM 839 N N . ILE A 1 108 ? 20.547 -0.457 -30.928 1.00 97.06 108 ILE A N 1
ATOM 840 C CA . ILE A 1 108 ? 21.700 0.365 -30.530 1.00 97.06 108 ILE A CA 1
ATOM 841 C C . ILE A 1 108 ? 22.845 0.213 -31.538 1.00 97.06 108 ILE A C 1
ATOM 843 O O . ILE A 1 108 ? 23.386 1.217 -32.005 1.00 97.06 108 ILE A O 1
ATOM 847 N N . ALA A 1 109 ? 23.185 -1.019 -31.927 1.00 96.69 109 ALA A N 1
ATOM 848 C CA . ALA A 1 109 ? 24.219 -1.271 -32.929 1.00 96.69 109 ALA A CA 1
ATOM 849 C C . ALA A 1 109 ? 23.872 -0.616 -34.279 1.00 96.69 109 ALA A C 1
ATOM 851 O O . ALA A 1 109 ? 24.719 0.044 -34.886 1.00 96.69 109 ALA A O 1
ATOM 852 N N . GLY A 1 110 ? 22.610 -0.718 -34.709 1.00 97.19 110 GLY A N 1
ATOM 853 C CA . GLY A 1 110 ? 22.103 -0.062 -35.913 1.00 97.19 110 GLY A CA 1
ATOM 854 C C . GLY A 1 110 ? 22.251 1.459 -35.866 1.00 97.19 110 GLY A C 1
ATOM 855 O O . GLY A 1 110 ? 22.748 2.054 -36.823 1.00 97.19 110 GLY A O 1
ATOM 856 N N . ILE A 1 111 ? 21.904 2.089 -34.738 1.00 96.88 111 ILE A N 1
ATOM 857 C CA . ILE A 1 111 ? 22.059 3.537 -34.531 1.00 96.88 111 ILE A CA 1
ATOM 858 C C . ILE A 1 111 ? 23.536 3.940 -34.609 1.00 96.88 111 ILE A C 1
ATOM 860 O O . ILE A 1 111 ? 23.872 4.903 -35.300 1.00 96.88 111 ILE A O 1
ATOM 864 N N . VAL A 1 112 ? 24.439 3.199 -33.960 1.00 96.75 112 VAL A N 1
ATOM 865 C CA . VAL A 1 112 ? 25.882 3.492 -33.989 1.00 96.75 112 VAL A CA 1
ATOM 866 C C . VAL A 1 112 ? 26.436 3.384 -35.412 1.00 96.75 112 VAL A C 1
ATOM 868 O O . VAL A 1 112 ? 27.100 4.312 -35.885 1.00 96.75 112 VAL A O 1
ATOM 871 N N . CYS A 1 113 ? 26.124 2.301 -36.130 1.00 95.62 113 CYS A N 1
ATOM 872 C CA . CYS A 1 113 ? 26.530 2.123 -37.525 1.00 95.62 113 CYS A CA 1
ATOM 873 C C . CYS A 1 113 ? 25.965 3.226 -38.429 1.00 95.62 113 CYS A C 1
ATOM 875 O O . CYS A 1 113 ? 26.690 3.767 -39.269 1.00 95.62 113 CYS A O 1
ATOM 877 N N . PHE A 1 114 ? 24.700 3.603 -38.232 1.00 95.69 114 PHE A N 1
ATOM 878 C CA . PHE A 1 114 ? 24.045 4.667 -38.983 1.00 95.69 114 PHE A CA 1
ATOM 879 C C . PHE A 1 114 ? 24.713 6.026 -38.749 1.00 95.69 114 PHE A C 1
ATOM 881 O O . PHE A 1 114 ? 25.038 6.721 -39.712 1.00 95.69 114 PHE A O 1
ATOM 888 N N . ILE A 1 115 ? 25.006 6.382 -37.493 1.00 96.06 115 ILE A N 1
ATOM 889 C CA . ILE A 1 115 ? 25.724 7.619 -37.151 1.00 96.06 115 ILE A CA 1
ATOM 890 C C . ILE A 1 115 ? 27.112 7.624 -37.801 1.00 96.06 115 ILE A C 1
ATOM 892 O O . ILE A 1 115 ? 27.509 8.626 -38.403 1.00 96.06 115 ILE A O 1
ATOM 896 N N . PHE A 1 116 ? 27.851 6.514 -37.726 1.00 95.00 116 PHE A N 1
ATOM 897 C CA . PHE A 1 116 ? 29.200 6.427 -38.288 1.00 95.00 116 PHE A CA 1
ATOM 898 C C . PHE A 1 116 ? 29.193 6.558 -39.818 1.00 95.00 116 PHE A C 1
ATOM 900 O O . PHE A 1 116 ? 29.984 7.311 -40.399 1.00 95.00 116 PHE A O 1
ATOM 907 N N . TRP A 1 117 ? 28.252 5.884 -40.480 1.00 93.62 117 TRP A N 1
ATOM 908 C CA . TRP A 1 117 ? 28.047 5.992 -41.921 1.00 93.62 117 TRP A CA 1
ATOM 909 C C . TRP A 1 117 ? 27.628 7.406 -42.335 1.00 93.62 117 TRP A C 1
ATOM 911 O O . TRP A 1 117 ? 28.176 7.961 -43.293 1.00 93.62 117 TRP A O 1
ATOM 921 N N . TRP A 1 118 ? 26.721 8.034 -41.583 1.00 91.81 118 TRP A N 1
ATOM 922 C CA . TRP A 1 118 ? 26.251 9.387 -41.864 1.00 91.81 118 TRP A CA 1
ATOM 923 C C . TRP A 1 118 ? 27.370 10.425 -41.719 1.00 91.81 118 TRP A C 1
ATOM 925 O O . TRP A 1 118 ? 27.548 11.261 -42.612 1.00 91.81 118 TRP A O 1
ATOM 935 N N . ARG A 1 119 ? 28.206 10.322 -40.672 1.00 92.12 119 ARG A N 1
ATOM 936 C CA . ARG A 1 119 ? 29.404 11.169 -40.510 1.00 92.12 119 ARG A CA 1
ATOM 937 C C . ARG A 1 119 ? 30.381 10.989 -41.670 1.00 92.12 119 ARG A C 1
ATOM 939 O O . ARG A 1 119 ? 30.836 11.980 -42.243 1.00 92.12 119 ARG A O 1
ATOM 946 N N . LYS A 1 120 ? 30.651 9.744 -42.080 1.00 86.75 120 LYS A N 1
ATOM 947 C CA . LYS A 1 120 ? 31.534 9.446 -43.220 1.00 86.75 120 LYS A CA 1
ATOM 948 C C . LYS A 1 120 ? 30.997 10.020 -44.533 1.00 86.75 120 LYS A C 1
ATOM 950 O O . LYS A 1 120 ? 31.766 10.558 -45.329 1.00 86.75 120 LYS A O 1
ATOM 955 N N . ARG A 1 121 ? 29.682 9.952 -44.765 1.00 84.50 121 ARG A N 1
ATOM 956 C CA . ARG A 1 121 ? 29.047 10.519 -45.964 1.00 84.50 121 ARG A CA 1
ATOM 957 C C . ARG A 1 121 ? 29.120 12.047 -45.985 1.00 84.50 121 ARG A C 1
ATOM 959 O O . ARG A 1 121 ? 29.390 12.615 -47.042 1.00 84.50 121 ARG A O 1
ATOM 966 N N . ARG A 1 122 ? 28.946 12.712 -44.838 1.00 80.44 122 ARG A N 1
ATOM 967 C CA . ARG A 1 122 ? 29.090 14.176 -44.718 1.00 80.44 122 ARG A CA 1
ATOM 968 C C . ARG A 1 122 ? 30.512 14.645 -45.049 1.00 80.44 122 ARG A C 1
ATOM 970 O O . ARG A 1 122 ? 30.664 15.588 -45.816 1.00 80.44 122 ARG A O 1
ATOM 977 N N . ALA A 1 123 ? 31.534 13.929 -44.575 1.00 78.94 123 ALA A N 1
ATOM 978 C CA . ALA A 1 123 ? 32.938 14.235 -44.877 1.00 78.94 123 ALA A CA 1
ATOM 979 C C . ALA A 1 123 ? 33.313 14.048 -46.361 1.00 78.94 123 ALA A C 1
ATOM 981 O O . ALA A 1 123 ? 34.237 14.687 -46.857 1.00 78.94 123 ALA A O 1
ATOM 982 N N . ARG A 1 124 ? 32.614 13.170 -47.095 1.00 71.19 124 ARG A N 1
ATOM 983 C CA . ARG A 1 124 ? 32.805 13.045 -48.549 1.00 71.19 124 ARG A CA 1
ATOM 984 C C . ARG A 1 124 ? 32.184 14.214 -49.304 1.00 71.19 124 ARG A C 1
ATOM 986 O O . ARG A 1 124 ? 32.814 14.711 -50.228 1.00 71.19 124 ARG A O 1
ATOM 993 N N . LYS A 1 125 ? 31.001 14.684 -48.891 1.00 67.69 125 LYS A N 1
ATOM 994 C CA . LYS A 1 125 ? 30.357 15.846 -49.524 1.00 67.69 125 LYS A CA 1
ATOM 995 C C . LYS A 1 125 ? 31.220 17.108 -49.420 1.00 67.69 125 LYS A C 1
ATOM 997 O O . LYS A 1 125 ? 31.398 17.766 -50.431 1.00 67.69 125 LYS A O 1
ATOM 1002 N N . SER A 1 126 ? 31.852 17.374 -48.272 1.00 61.75 126 SER A N 1
ATOM 1003 C CA . SER A 1 126 ? 32.733 18.546 -48.125 1.00 61.75 126 SER A CA 1
ATOM 1004 C C . SER A 1 126 ? 33.972 18.513 -49.030 1.00 61.75 126 SER A C 1
ATOM 1006 O O . SER A 1 126 ? 34.487 19.562 -49.395 1.00 61.75 126 SER A O 1
ATOM 1008 N N . ARG A 1 127 ? 34.468 17.324 -49.404 1.00 62.81 127 ARG A N 1
ATOM 1009 C CA . ARG A 1 127 ? 35.599 17.204 -50.340 1.00 62.81 127 ARG A CA 1
ATOM 1010 C C . ARG A 1 127 ? 35.197 17.448 -51.791 1.00 62.81 127 ARG A C 1
ATOM 1012 O O . ARG A 1 127 ? 36.015 17.978 -52.524 1.00 62.81 127 ARG A O 1
ATOM 1019 N N . TYR A 1 128 ? 33.982 17.070 -52.185 1.00 62.78 128 TYR A N 1
ATOM 1020 C CA . TYR A 1 128 ? 33.470 17.347 -53.529 1.00 62.78 128 TYR A CA 1
ATOM 1021 C C . TYR A 1 128 ? 33.103 18.824 -53.702 1.00 62.78 128 TYR A C 1
ATOM 1023 O O . TYR A 1 128 ? 33.480 19.405 -54.709 1.00 62.78 128 TYR A O 1
ATOM 1031 N N . SER A 1 129 ? 32.489 19.456 -52.692 1.00 63.56 129 SER A N 1
ATOM 1032 C CA . SER A 1 129 ? 32.185 20.897 -52.727 1.00 63.56 129 SER A CA 1
ATOM 1033 C C 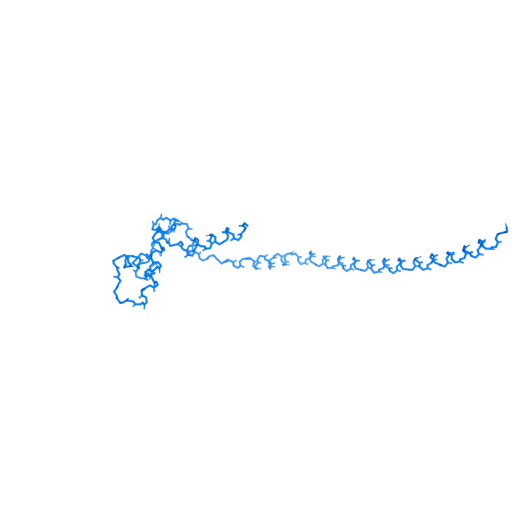. SER A 1 129 ? 33.435 21.756 -52.929 1.00 63.56 129 SER A C 1
ATOM 1035 O O . SER A 1 129 ? 33.407 22.684 -53.718 1.00 63.56 129 SER A O 1
ATOM 1037 N N . ARG A 1 130 ? 34.561 21.389 -52.301 1.00 62.44 130 ARG A N 1
ATOM 1038 C CA . ARG A 1 130 ? 35.837 22.104 -52.468 1.00 62.44 130 ARG A CA 1
ATOM 1039 C C . ARG A 1 130 ? 36.454 21.957 -53.867 1.00 62.44 130 ARG A C 1
ATOM 1041 O O . ARG A 1 130 ? 37.323 22.735 -54.223 1.00 62.44 130 ARG A O 1
ATOM 1048 N N . VAL A 1 131 ? 36.094 20.916 -54.620 1.00 65.31 131 VAL A N 1
ATOM 1049 C CA . VAL A 1 131 ? 36.608 20.703 -55.985 1.00 65.31 131 VAL A CA 1
ATOM 1050 C C . VAL A 1 131 ? 35.712 21.387 -57.017 1.00 65.31 131 VAL A C 1
ATOM 1052 O O . VAL A 1 131 ? 36.243 21.892 -57.993 1.00 65.31 131 VAL A O 1
ATOM 1055 N N . ASP A 1 132 ? 34.394 21.441 -56.793 1.00 68.62 132 ASP 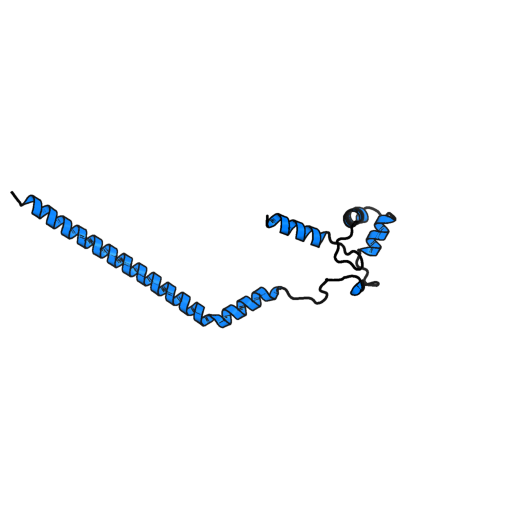A N 1
ATOM 1056 C CA . ASP A 1 132 ? 33.486 22.247 -57.628 1.00 68.62 132 ASP A CA 1
ATOM 1057 C C . ASP A 1 132 ? 33.768 23.749 -57.486 1.00 68.62 132 ASP A C 1
ATOM 1059 O O . ASP A 1 132 ? 33.806 24.445 -58.490 1.00 68.62 132 ASP A O 1
ATOM 1063 N N . GLU A 1 133 ? 34.058 24.231 -56.272 1.00 67.25 133 GLU A N 1
ATOM 1064 C CA . GLU A 1 133 ? 34.398 25.644 -56.022 1.00 67.25 133 GLU A CA 1
ATOM 1065 C C . GLU A 1 133 ? 35.669 26.067 -56.786 1.00 67.25 133 GLU A C 1
ATOM 1067 O O . GLU A 1 133 ? 35.691 27.105 -57.429 1.00 67.25 133 GLU A O 1
ATOM 1072 N N . LEU A 1 134 ? 36.688 25.198 -56.843 1.00 62.84 134 LEU A N 1
ATOM 1073 C CA . LEU A 1 134 ? 37.886 25.421 -57.667 1.00 62.84 134 LEU A CA 1
ATOM 1074 C C . LEU A 1 134 ? 37.626 25.314 -59.179 1.00 62.84 134 LEU A C 1
ATOM 1076 O O . LEU A 1 134 ? 38.471 25.728 -59.960 1.00 62.84 134 LEU A O 1
ATOM 1080 N N . ARG A 1 135 ? 36.511 24.704 -59.600 1.00 61.69 135 ARG A N 1
ATOM 1081 C CA . ARG A 1 135 ? 36.167 24.523 -61.016 1.00 61.69 135 ARG A CA 1
ATOM 1082 C C . ARG A 1 135 ? 35.372 25.705 -61.573 1.00 61.69 135 ARG A C 1
ATOM 1084 O O . ARG A 1 135 ? 35.496 25.968 -62.761 1.00 61.69 135 ARG A O 1
ATOM 1091 N N . GLU A 1 136 ? 34.592 26.398 -60.741 1.00 60.50 136 GLU A N 1
ATOM 1092 C CA . GLU A 1 136 ? 33.889 27.635 -61.121 1.00 60.50 136 GLU A CA 1
ATOM 1093 C C . GLU A 1 136 ? 34.838 28.843 -61.225 1.00 60.50 136 GLU A C 1
ATOM 1095 O O . GLU A 1 136 ? 34.619 29.700 -62.074 1.00 60.50 136 GLU A O 1
ATOM 1100 N N . ASP A 1 137 ? 35.927 28.884 -60.445 1.00 60.28 137 ASP A N 1
ATOM 1101 C CA . ASP A 1 137 ? 36.954 29.940 -60.544 1.00 60.28 137 ASP A CA 1
ATOM 1102 C C . ASP A 1 137 ? 37.792 29.869 -61.847 1.00 60.28 137 ASP A C 1
ATOM 1104 O O . ASP A 1 137 ? 38.474 30.835 -62.196 1.00 60.28 137 ASP A O 1
ATOM 1108 N N . ASP A 1 138 ? 37.742 28.740 -62.568 1.00 60.50 138 ASP A N 1
ATOM 1109 C CA . ASP A 1 138 ? 38.501 28.475 -63.802 1.00 60.50 138 ASP A CA 1
ATOM 1110 C C . ASP A 1 138 ? 37.657 28.618 -65.100 1.00 60.50 138 ASP A C 1
ATOM 1112 O O . ASP A 1 138 ? 38.190 28.416 -66.197 1.00 60.50 138 ASP A O 1
ATOM 1116 N N . GLU A 1 139 ? 36.361 28.970 -65.028 1.00 54.56 139 GLU A N 1
ATOM 1117 C CA . GLU A 1 139 ? 35.546 29.303 -66.216 1.00 54.56 139 GLU A CA 1
ATOM 1118 C C . GLU A 1 139 ? 35.556 30.835 -66.492 1.00 54.56 139 GLU A C 1
ATOM 1120 O O . GLU A 1 139 ? 35.170 31.605 -65.613 1.00 54.56 139 GLU A O 1
ATOM 1125 N N . PRO A 1 140 ? 36.015 31.299 -67.679 1.00 58.06 140 PRO A N 1
ATOM 1126 C CA . PRO A 1 140 ? 36.157 32.722 -68.035 1.00 58.06 140 PRO A CA 1
ATOM 1127 C C . PRO A 1 140 ? 34.863 33.439 -68.454 1.00 58.06 140 PRO A C 1
ATOM 1129 O O . PRO A 1 140 ? 33.952 32.782 -69.009 1.00 58.06 140 PRO A O 1
#

Organism: NCBI:txid48579

Secondary structure (DSSP, 8-state):
-HHHHHHHHHHHHHH--B-TT-SSBPTTHHHHHHHHHHHTT-SS--HHHHHHHHHHS--TTSPPPTTTSTT---S---TTHHHHHHHHHHHHTHHHHHHHHHHHHHHHHHHHHHHHHHHHHHHHHHHHHHHHHHHHTT--

Foldseek 3Di:
DVVVVVVVVVCCVVQQQQDFQDPGRDPCSVVLVVQVVCVVPDPDGDPVNVVSCVRRPDDPVDDDDPNRVPPDDPDDDDPCVVVVVVVVVCVVCVVVVVVVVVVVVVVVVVVVVVVVVVVVVVVVVVVVVVVVVVVVVPDD